Protein AF-R0KP42-F1 (afdb_monomer_lite)

Secondary structure (DSSP, 8-state):
--GGG--HHHHHHHHHHHBTTS-HHHHHHHHHHHH-TTSSS-EEHHHHHHHHHHTT-SS--HHHHHHHHHHH-TT--SEE-HHHHHHHHHH-HHHHHHH-B--TTTS-------HHHHH-GGGS----

Foldseek 3Di:
DPPVDDDPVNVVVVLQQQAPPHDPVSVLVVVQVVLPPVVPQWNALVSVQVVVVVLVPPRDDSVVSVVLCVVQVPVSPRTDGSNSSVVVCVVDVVNSVSRHDYCVVVDDPPPCCDPCCVVPVPPPPDDD

pLDDT: mean 79.37, std 14.09, range [41.44, 95.06]

Structure (mmCIF, N/CA/C/O backbone):
data_AF-R0KP42-F1
#
_entry.id   AF-R0KP42-F1
#
loop_
_atom_site.group_PDB
_atom_site.id
_atom_site.type_symbol
_atom_site.label_atom_id
_atom_site.label_alt_id
_atom_site.label_comp_id
_atom_site.label_asym_id
_atom_site.label_entity_id
_atom_site.label_seq_id
_atom_site.pdbx_PDB_ins_code
_atom_site.Cartn_x
_atom_site.Cartn_y
_atom_site.Cartn_z
_atom_site.occupancy
_atom_site.B_iso_or_equiv
_atom_site.auth_seq_id
_atom_site.auth_comp_id
_atom_site.auth_asym_id
_atom_site.auth_atom_id
_atom_site.pdbx_PDB_model_num
ATOM 1 N N . MET A 1 1 ? -13.845 3.748 -9.824 1.00 51.34 1 MET A N 1
ATOM 2 C CA . MET A 1 1 ? -14.703 4.202 -8.715 1.00 51.34 1 MET A CA 1
ATOM 3 C C . MET A 1 1 ? -14.892 5.683 -8.919 1.00 51.34 1 MET A C 1
ATOM 5 O O . MET A 1 1 ? -13.891 6.370 -9.064 1.00 51.34 1 MET A O 1
ATOM 9 N N . ASP A 1 2 ? -16.133 6.134 -9.041 1.00 58.19 2 ASP A N 1
ATOM 10 C CA . ASP A 1 2 ? -16.433 7.559 -9.119 1.00 58.19 2 ASP A CA 1
ATOM 11 C C . ASP A 1 2 ? -16.498 8.095 -7.683 1.00 58.19 2 ASP A C 1
ATOM 13 O O . ASP A 1 2 ? -17.376 7.707 -6.909 1.00 58.19 2 ASP A O 1
ATOM 17 N N . TYR A 1 3 ? -15.487 8.864 -7.278 1.00 65.12 3 TYR A N 1
ATOM 18 C CA . TYR A 1 3 ? -15.366 9.362 -5.904 1.00 65.12 3 TYR A CA 1
ATOM 19 C C . TYR A 1 3 ? -16.220 10.610 -5.657 1.00 65.12 3 TYR A C 1
ATOM 21 O O . TYR A 1 3 ? -16.345 11.041 -4.512 1.00 65.12 3 TYR A O 1
ATOM 29 N N . GLU A 1 4 ? -16.834 11.172 -6.701 1.00 73.38 4 GLU A N 1
ATOM 30 C CA . GLU A 1 4 ? -17.723 12.330 -6.581 1.00 73.38 4 GLU A CA 1
ATOM 31 C C . GLU A 1 4 ? -19.049 11.954 -5.901 1.00 73.38 4 GLU A C 1
ATOM 33 O O . GLU A 1 4 ? -19.668 12.776 -5.220 1.00 73.38 4 GLU A O 1
ATOM 38 N N . HIS A 1 5 ? -19.454 10.681 -6.002 1.00 78.50 5 HIS A N 1
ATOM 39 C CA . HIS A 1 5 ? -20.694 10.157 -5.432 1.00 78.50 5 HIS A CA 1
ATOM 40 C C . HIS A 1 5 ? -20.476 8.816 -4.723 1.00 78.50 5 HIS A C 1
ATOM 42 O O . HIS A 1 5 ? -20.882 7.754 -5.197 1.00 78.50 5 HIS A O 1
ATOM 48 N N . ILE A 1 6 ? -19.860 8.860 -3.539 1.00 85.12 6 ILE A N 1
ATOM 49 C CA . ILE A 1 6 ? -19.751 7.681 -2.673 1.00 85.12 6 ILE A CA 1
ATOM 50 C C . ILE A 1 6 ? -21.004 7.549 -1.800 1.00 85.12 6 ILE A C 1
ATOM 52 O O . ILE A 1 6 ? -21.437 8.501 -1.149 1.00 85.12 6 ILE A O 1
ATOM 56 N N . SER A 1 7 ? -21.601 6.356 -1.757 1.00 89.00 7 SER A N 1
ATOM 57 C CA . SER A 1 7 ? -22.660 6.077 -0.783 1.00 89.00 7 SER A CA 1
ATOM 58 C C . SER A 1 7 ? -22.078 6.048 0.630 1.00 89.00 7 SER A C 1
ATOM 60 O O . SER A 1 7 ? -20.900 5.742 0.822 1.00 89.00 7 SER A O 1
ATOM 62 N N . PHE A 1 8 ? -22.909 6.300 1.644 1.00 85.19 8 PHE A N 1
ATOM 63 C CA . PHE A 1 8 ? -22.453 6.212 3.034 1.00 85.19 8 PHE A CA 1
ATOM 64 C C . PHE A 1 8 ? -21.902 4.819 3.380 1.00 85.19 8 PHE A C 1
ATOM 66 O O . PHE A 1 8 ? -20.918 4.706 4.102 1.00 85.19 8 PHE A O 1
ATOM 73 N N . LEU A 1 9 ? -22.473 3.754 2.805 1.00 85.31 9 LEU A N 1
ATOM 74 C CA . LEU A 1 9 ? -21.938 2.399 2.963 1.00 85.31 9 LEU A CA 1
ATOM 75 C C . LEU A 1 9 ? -20.542 2.266 2.345 1.00 85.31 9 LEU A C 1
ATOM 77 O O . LEU A 1 9 ? -19.644 1.738 2.991 1.00 85.31 9 LEU A O 1
ATOM 81 N N . CYS A 1 10 ? -20.335 2.798 1.137 1.00 84.12 10 CYS A N 1
ATOM 82 C CA . CYS A 1 10 ? -19.023 2.798 0.491 1.00 84.12 10 CYS A CA 1
ATOM 83 C C . CYS A 1 10 ? -17.992 3.598 1.300 1.00 84.12 10 CYS A C 1
ATOM 85 O O . CYS A 1 10 ? -16.842 3.182 1.431 1.00 84.12 10 CYS A O 1
ATOM 87 N N . PHE A 1 11 ? -18.410 4.727 1.874 1.00 85.38 11 PHE A N 1
ATOM 88 C CA . PHE A 1 11 ? -17.586 5.521 2.777 1.00 85.38 11 PHE A CA 1
ATOM 89 C C . PHE A 1 11 ? -17.174 4.732 4.028 1.00 85.38 11 PHE A C 1
ATOM 91 O O . PHE A 1 11 ? -15.998 4.727 4.386 1.00 85.38 11 PHE A O 1
ATOM 98 N N . LEU A 1 12 ? -18.107 4.018 4.669 1.00 87.69 12 LEU A N 1
ATOM 99 C CA . LEU A 1 12 ? -17.798 3.187 5.836 1.00 87.69 12 LEU A CA 1
ATOM 100 C C . LEU A 1 12 ? -16.849 2.035 5.495 1.00 87.69 12 LEU A C 1
ATOM 102 O O . LEU A 1 12 ? -15.902 1.806 6.242 1.00 87.69 12 LEU A O 1
ATOM 106 N N . SER A 1 13 ? -17.048 1.362 4.359 1.00 86.19 13 SER A N 1
ATOM 107 C CA . SER A 1 13 ? -16.120 0.328 3.889 1.00 86.19 13 SER A CA 1
ATOM 108 C C . SER A 1 13 ? -14.713 0.885 3.654 1.00 86.19 13 SER A C 1
ATOM 110 O O . SER A 1 13 ? -13.731 0.220 3.966 1.00 86.19 13 SER A O 1
ATOM 112 N N . PHE A 1 14 ? -14.594 2.119 3.155 1.00 86.94 14 PHE A N 1
ATOM 113 C CA . PHE A 1 14 ? -13.295 2.778 3.017 1.00 86.94 14 PHE A CA 1
ATOM 114 C C . PHE A 1 14 ? -12.655 3.071 4.383 1.00 86.94 14 PHE A C 1
ATOM 116 O O . PHE A 1 14 ? -11.486 2.758 4.591 1.00 86.94 14 PHE A O 1
ATOM 123 N N . LEU A 1 15 ? -13.413 3.622 5.339 1.00 88.56 15 LEU A N 1
ATOM 124 C CA . LEU A 1 15 ? -12.910 3.872 6.696 1.00 88.56 15 LEU A CA 1
ATOM 125 C C . LEU A 1 15 ? -12.478 2.588 7.413 1.00 88.56 15 LEU A C 1
ATOM 127 O O . LEU A 1 15 ? -11.505 2.606 8.167 1.00 88.56 15 LEU A O 1
ATOM 131 N N . GLU A 1 16 ? -13.183 1.481 7.183 1.00 89.75 16 GLU A N 1
ATOM 132 C CA . GLU A 1 16 ? -12.864 0.182 7.773 1.00 89.75 16 GLU A CA 1
ATOM 133 C C . GLU A 1 16 ? -11.457 -0.283 7.389 1.00 89.75 16 GLU A C 1
ATOM 135 O O . GLU A 1 16 ? -10.721 -0.751 8.254 1.00 89.75 16 GLU A O 1
ATOM 140 N N . ILE A 1 17 ? -11.024 -0.076 6.143 1.00 91.81 17 ILE A N 1
ATOM 141 C CA . ILE A 1 17 ? -9.678 -0.456 5.676 1.00 91.81 17 ILE A CA 1
ATOM 142 C C . ILE A 1 17 ? -8.589 0.196 6.541 1.00 91.81 17 ILE A C 1
ATOM 144 O O . ILE A 1 17 ? -7.634 -0.457 6.973 1.00 91.81 17 ILE A O 1
ATOM 148 N N . PHE A 1 18 ? -8.759 1.480 6.848 1.00 91.00 18 PHE A N 1
ATOM 149 C CA . PHE A 1 18 ? -7.778 2.279 7.582 1.00 91.00 18 PHE A CA 1
ATOM 150 C C . PHE A 1 18 ? -7.949 2.228 9.101 1.00 91.00 18 PHE A C 1
ATOM 152 O O . PHE A 1 18 ? -7.159 2.819 9.833 1.00 91.00 18 PHE A O 1
ATOM 159 N N . HIS A 1 19 ? -8.942 1.503 9.610 1.00 90.12 19 HIS A N 1
ATOM 160 C CA . HIS A 1 19 ? -9.165 1.398 11.042 1.00 90.12 19 HIS A CA 1
ATOM 161 C C . HIS A 1 19 ? -8.036 0.623 11.749 1.00 90.12 19 HIS A C 1
ATOM 163 O O . HIS A 1 19 ? -7.560 -0.402 11.261 1.00 90.12 19 HIS A O 1
ATOM 169 N N . VAL A 1 20 ? -7.666 1.053 12.962 1.00 88.25 20 VAL A N 1
ATOM 170 C CA . VAL A 1 20 ? -6.579 0.455 13.772 1.00 88.25 20 VAL A CA 1
ATOM 171 C C . VAL A 1 20 ? -6.712 -1.058 14.014 1.00 88.25 20 VAL A C 1
ATOM 173 O O . VAL A 1 20 ? -5.714 -1.747 14.200 1.00 88.25 20 VAL A O 1
ATOM 176 N N . LYS A 1 21 ? -7.939 -1.597 14.012 1.00 88.62 21 LYS A N 1
ATOM 177 C CA . LYS A 1 21 ? -8.194 -3.043 14.190 1.00 88.62 21 LYS A CA 1
ATOM 178 C C . LYS A 1 21 ? -8.078 -3.861 12.906 1.00 88.62 21 LYS A C 1
ATOM 180 O O . LYS A 1 21 ? -8.043 -5.084 12.984 1.00 88.62 21 LYS A O 1
ATOM 185 N N . THR A 1 22 ? -8.085 -3.212 11.750 1.00 91.06 22 THR A N 1
ATOM 186 C CA . THR A 1 22 ? -8.001 -3.904 10.466 1.00 91.06 22 THR A CA 1
ATOM 187 C C . THR A 1 22 ? -6.580 -4.400 10.260 1.00 91.06 22 THR A C 1
ATOM 189 O O . THR A 1 22 ? -5.623 -3.724 10.649 1.00 91.06 22 THR A O 1
ATOM 192 N N . ASP A 1 23 ? -6.439 -5.593 9.684 1.00 93.25 23 ASP A N 1
ATOM 193 C CA . ASP A 1 23 ? -5.126 -6.181 9.454 1.00 93.25 23 ASP A CA 1
ATOM 194 C C . ASP A 1 23 ? -4.305 -5.331 8.476 1.00 93.25 23 ASP A C 1
ATOM 196 O O . ASP A 1 23 ? -4.812 -4.816 7.476 1.00 93.25 23 ASP A O 1
ATOM 200 N N . LYS A 1 24 ? -3.008 -5.211 8.758 1.00 92.38 24 LYS A N 1
ATOM 201 C CA . LYS A 1 24 ? -2.078 -4.421 7.949 1.00 92.38 24 LYS A CA 1
ATOM 202 C C . LYS A 1 24 ? -2.050 -4.874 6.485 1.00 92.38 24 LYS A C 1
ATOM 204 O O . LYS A 1 24 ? -1.953 -4.038 5.592 1.00 92.38 24 LYS A O 1
ATOM 209 N N . SER A 1 25 ? -2.169 -6.176 6.211 1.00 93.94 25 SER A N 1
ATOM 210 C CA . SER A 1 25 ? -2.162 -6.697 4.838 1.00 93.94 25 SER A CA 1
ATOM 211 C C . SER A 1 25 ? -3.325 -6.164 4.000 1.00 93.94 25 SER A C 1
ATOM 213 O O . SER A 1 25 ? -3.150 -5.936 2.805 1.00 93.94 25 SER A O 1
ATOM 215 N N . VAL A 1 26 ? -4.482 -5.893 4.614 1.00 93.75 26 VAL A N 1
ATOM 216 C CA . VAL A 1 26 ? -5.646 -5.313 3.928 1.00 93.75 26 VAL A CA 1
ATOM 217 C C . VAL A 1 26 ? -5.317 -3.908 3.425 1.00 93.75 26 VAL A C 1
ATOM 219 O O . VAL A 1 26 ? -5.585 -3.605 2.265 1.00 93.75 26 VAL A O 1
ATOM 222 N N . ARG A 1 27 ? -4.662 -3.079 4.251 1.00 91.19 27 ARG A N 1
ATOM 223 C CA . ARG A 1 27 ? -4.200 -1.737 3.855 1.00 91.19 27 ARG A CA 1
ATOM 224 C C . ARG A 1 27 ? -3.152 -1.793 2.753 1.00 91.19 27 ARG A C 1
ATOM 226 O O . ARG A 1 27 ? -3.274 -1.072 1.768 1.00 91.19 27 ARG A O 1
ATOM 233 N N . ILE A 1 28 ? -2.157 -2.671 2.892 1.00 92.50 28 ILE A N 1
ATOM 234 C CA . ILE A 1 28 ? -1.099 -2.823 1.884 1.00 92.50 28 ILE A CA 1
ATOM 235 C C . ILE A 1 28 ? -1.699 -3.221 0.532 1.00 92.50 28 ILE A C 1
ATOM 237 O O . ILE A 1 28 ? -1.374 -2.612 -0.485 1.00 92.50 28 ILE A O 1
ATOM 241 N N . ASN A 1 29 ? -2.600 -4.208 0.527 1.00 93.69 29 ASN A N 1
ATOM 242 C CA . ASN A 1 29 ? -3.289 -4.649 -0.683 1.00 93.69 29 ASN A CA 1
ATOM 243 C C . ASN A 1 29 ? -4.096 -3.510 -1.307 1.00 93.69 29 ASN A C 1
ATOM 245 O O . ASN A 1 29 ? -3.954 -3.247 -2.493 1.00 93.69 29 ASN A O 1
ATOM 249 N N . PHE A 1 30 ? -4.886 -2.804 -0.498 1.00 91.50 30 PHE A N 1
ATOM 250 C CA . PHE A 1 30 ? -5.706 -1.699 -0.975 1.00 91.50 30 PHE A CA 1
ATOM 251 C C . PHE A 1 30 ? -4.881 -0.582 -1.625 1.00 91.50 30 PHE A C 1
ATOM 253 O O . PHE A 1 30 ? -5.237 -0.098 -2.696 1.00 91.50 30 PHE A O 1
ATOM 260 N N . LEU A 1 31 ? -3.766 -0.184 -1.005 1.00 89.25 31 LEU A N 1
ATOM 261 C CA . LEU A 1 31 ? -2.882 0.838 -1.568 1.00 89.25 31 LEU A CA 1
ATOM 262 C C . LEU A 1 31 ? -2.235 0.375 -2.865 1.00 89.25 31 LEU A C 1
ATOM 264 O O . LEU A 1 31 ? -2.210 1.135 -3.829 1.00 89.25 31 LEU A O 1
ATOM 268 N N . PHE A 1 32 ? -1.735 -0.862 -2.897 1.00 91.88 32 PHE A N 1
ATOM 269 C CA . 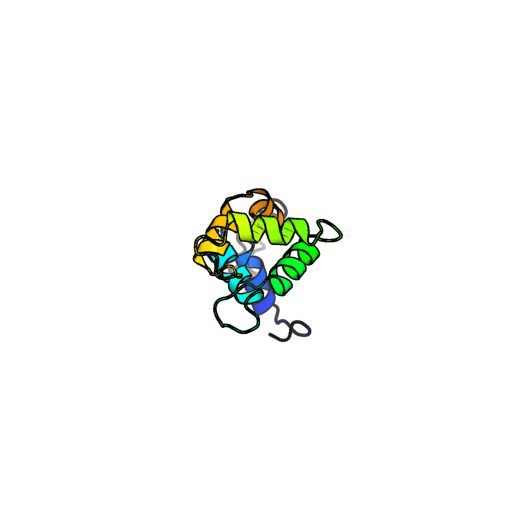PHE A 1 32 ? -1.148 -1.418 -4.109 1.00 91.88 32 PHE A CA 1
ATOM 270 C C . PHE A 1 32 ? -2.159 -1.392 -5.259 1.00 91.88 32 PHE A C 1
ATOM 272 O O . PHE A 1 32 ? -1.851 -0.874 -6.327 1.00 91.88 32 PHE A O 1
ATOM 279 N N . ASP A 1 33 ? -3.388 -1.846 -5.007 1.00 91.12 33 ASP A N 1
ATOM 280 C CA . ASP A 1 33 ? -4.458 -1.888 -6.007 1.00 91.12 33 ASP A CA 1
ATOM 281 C C . ASP A 1 33 ? -4.899 -0.483 -6.465 1.00 91.12 33 ASP A C 1
ATOM 283 O O . ASP A 1 33 ? -5.301 -0.307 -7.614 1.00 91.12 33 ASP A O 1
ATOM 287 N N . ILE A 1 34 ? -4.827 0.531 -5.591 1.00 87.62 34 ILE A N 1
ATOM 288 C CA . ILE A 1 34 ? -5.086 1.932 -5.965 1.00 87.62 34 ILE A CA 1
ATOM 289 C C . ILE A 1 34 ? -3.988 2.481 -6.874 1.00 87.62 34 ILE A C 1
ATOM 291 O O . ILE A 1 34 ? -4.280 3.232 -7.808 1.00 87.62 34 ILE A O 1
ATOM 295 N N . PHE A 1 35 ? -2.729 2.157 -6.588 1.00 86.44 35 PHE A N 1
ATOM 296 C CA . PHE A 1 35 ? -1.596 2.697 -7.329 1.00 86.44 35 PHE A CA 1
ATOM 297 C C . PHE A 1 35 ? -1.316 1.939 -8.630 1.00 86.44 35 PHE A C 1
ATOM 299 O O . PHE A 1 35 ? -0.814 2.540 -9.581 1.00 86.44 35 PHE A O 1
ATOM 306 N N . ASP A 1 36 ? -1.705 0.669 -8.714 1.00 90.06 36 ASP A N 1
ATOM 307 C CA . ASP A 1 36 ? -1.677 -0.143 -9.930 1.00 90.06 36 ASP A CA 1
ATOM 308 C C . ASP A 1 36 ? -2.824 0.243 -10.888 1.00 90.06 36 ASP A C 1
ATOM 310 O O . ASP A 1 36 ? -3.768 -0.507 -11.149 1.00 90.06 36 ASP A O 1
ATOM 314 N N . LEU A 1 37 ? -2.747 1.467 -11.419 1.00 82.94 37 LEU A N 1
ATOM 315 C CA . LEU A 1 37 ? -3.774 2.068 -12.279 1.00 82.94 37 LEU A CA 1
ATOM 316 C C . LEU A 1 37 ? -4.067 1.235 -13.535 1.00 82.94 37 LEU A C 1
ATOM 318 O O . LEU A 1 37 ? -5.183 1.275 -14.057 1.00 82.94 37 LEU A O 1
ATOM 322 N N . HIS A 1 38 ? -3.066 0.502 -14.027 1.00 86.12 38 HIS A N 1
ATOM 323 C CA . HIS A 1 38 ? -3.175 -0.339 -15.217 1.00 86.12 38 HIS A CA 1
ATOM 324 C C . HIS A 1 38 ? -3.516 -1.798 -14.899 1.00 86.12 38 HIS A C 1
ATOM 326 O O . HIS A 1 38 ? -3.815 -2.550 -15.828 1.00 86.12 38 HIS A O 1
ATOM 332 N N . ARG A 1 39 ? -3.547 -2.181 -13.614 1.00 88.94 39 ARG A N 1
ATOM 333 C CA . ARG A 1 39 ? -3.779 -3.554 -13.144 1.00 88.94 39 ARG A CA 1
ATOM 334 C C . ARG A 1 39 ? -2.811 -4.560 -13.761 1.00 88.94 39 ARG A C 1
ATOM 336 O O . ARG A 1 39 ? -3.193 -5.694 -14.053 1.00 88.94 39 ARG A O 1
ATOM 343 N N . ASP A 1 40 ? -1.581 -4.128 -14.012 1.00 92.12 40 ASP A N 1
ATOM 344 C CA . ASP A 1 40 ? -0.526 -4.963 -14.584 1.00 92.12 40 ASP A CA 1
ATOM 345 C C . ASP A 1 40 ? 0.413 -5.529 -13.508 1.00 92.12 40 ASP A C 1
ATOM 347 O O . ASP A 1 40 ? 1.340 -6.283 -13.822 1.00 92.12 40 ASP A O 1
ATOM 351 N N . GLY A 1 41 ? 0.139 -5.217 -12.237 1.00 92.62 41 GLY A N 1
ATOM 352 C CA . GLY A 1 41 ? 0.908 -5.645 -11.080 1.00 92.62 41 GLY A CA 1
ATOM 353 C C . GLY A 1 41 ? 2.195 -4.851 -10.890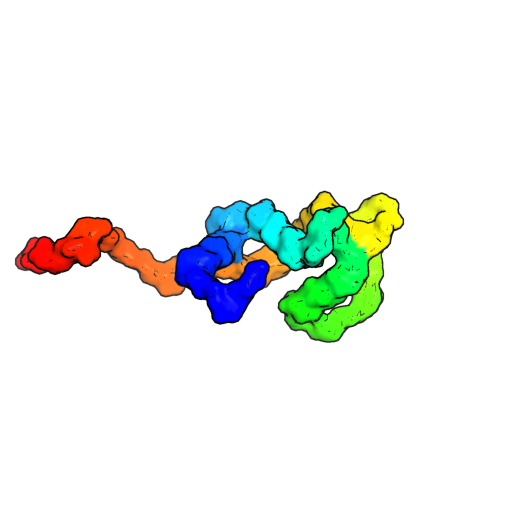 1.00 92.62 41 GLY A C 1
ATOM 354 O O . GLY A 1 41 ? 3.115 -5.374 -10.255 1.00 92.62 41 GLY A O 1
ATOM 355 N N . ARG A 1 42 ? 2.305 -3.640 -11.460 1.00 93.38 42 ARG A N 1
ATOM 356 C CA . ARG A 1 42 ? 3.564 -2.884 -11.504 1.00 93.38 42 ARG A CA 1
ATOM 357 C C . ARG A 1 42 ? 3.401 -1.449 -11.032 1.00 93.38 42 ARG A C 1
ATOM 359 O O . ARG A 1 42 ? 2.605 -0.671 -11.551 1.00 93.38 42 ARG A O 1
ATOM 366 N N . LEU A 1 43 ? 4.270 -1.047 -10.111 1.00 91.94 43 LEU A N 1
ATOM 367 C CA . LEU A 1 43 ? 4.415 0.342 -9.691 1.00 91.94 43 LEU A CA 1
ATOM 368 C C . LEU A 1 43 ? 5.696 0.922 -10.294 1.00 91.94 43 LEU A C 1
ATOM 370 O O . LEU A 1 43 ? 6.795 0.783 -9.755 1.00 91.94 43 LEU A O 1
ATOM 374 N N . CYS A 1 44 ? 5.548 1.556 -11.455 1.00 89.69 44 CYS A N 1
ATOM 375 C CA . CYS A 1 44 ? 6.640 2.217 -12.167 1.00 89.69 44 CYS A CA 1
ATOM 376 C C . CYS A 1 44 ? 7.056 3.531 -11.486 1.00 89.69 44 CYS A C 1
ATOM 378 O O . CYS A 1 44 ? 6.290 4.125 -10.726 1.00 89.69 44 CYS A O 1
ATOM 380 N N . LYS A 1 45 ? 8.229 4.062 -11.857 1.00 86.88 45 LYS A N 1
ATOM 381 C CA . LYS A 1 45 ? 8.784 5.333 -11.347 1.00 86.88 45 LYS A CA 1
ATOM 382 C C . LYS A 1 45 ? 7.762 6.477 -11.264 1.00 86.88 45 LYS A C 1
ATOM 384 O O . LYS A 1 45 ? 7.648 7.121 -10.230 1.00 86.88 45 LYS A O 1
ATOM 389 N N . VAL A 1 46 ? 6.966 6.681 -12.318 1.00 85.00 46 VAL A N 1
ATOM 390 C CA . VAL A 1 46 ? 5.928 7.733 -12.374 1.00 85.00 46 VAL A CA 1
ATOM 391 C C . VAL A 1 46 ? 4.862 7.556 -11.288 1.00 85.00 46 VAL A C 1
ATOM 393 O O . VAL A 1 46 ? 4.403 8.536 -10.703 1.00 85.00 46 VAL A O 1
ATOM 396 N N . VAL A 1 47 ? 4.465 6.313 -11.014 1.00 85.50 47 VAL A N 1
ATOM 397 C CA . VAL A 1 47 ? 3.489 5.994 -9.968 1.00 85.50 47 VAL A CA 1
ATOM 398 C C . VAL A 1 47 ? 4.108 6.243 -8.597 1.00 85.50 47 VAL A C 1
ATOM 400 O O . VAL A 1 47 ? 3.500 6.928 -7.784 1.00 85.50 47 VAL A O 1
ATOM 403 N N . LEU A 1 48 ? 5.343 5.792 -8.368 1.00 83.06 48 LEU A N 1
ATOM 404 C CA . LEU A 1 48 ? 6.057 6.009 -7.106 1.00 83.06 48 LEU A CA 1
ATOM 405 C C . LEU A 1 48 ? 6.231 7.503 -6.782 1.00 83.06 48 LEU A C 1
ATOM 407 O O . LEU A 1 48 ? 5.998 7.911 -5.646 1.00 83.06 48 LEU A O 1
ATOM 411 N N . THR A 1 49 ? 6.537 8.343 -7.777 1.00 82.12 49 THR A N 1
ATOM 412 C CA . THR A 1 49 ? 6.577 9.806 -7.602 1.00 82.12 49 THR A CA 1
ATOM 413 C C . THR A 1 49 ? 5.227 10.364 -7.152 1.00 82.12 49 THR A C 1
ATOM 415 O O . THR A 1 49 ? 5.174 11.201 -6.252 1.00 82.12 49 THR A O 1
ATOM 418 N N . ARG A 1 50 ? 4.119 9.891 -7.743 1.00 77.94 50 ARG A N 1
ATOM 419 C CA . ARG A 1 50 ? 2.770 10.307 -7.328 1.00 77.94 50 ARG A CA 1
ATOM 420 C C . ARG A 1 50 ? 2.469 9.876 -5.896 1.00 77.94 50 ARG A C 1
ATOM 422 O O . ARG A 1 50 ? 1.937 10.681 -5.143 1.00 77.94 50 ARG A O 1
ATOM 429 N N . ILE A 1 51 ? 2.835 8.650 -5.511 1.00 76.19 51 ILE A N 1
ATOM 430 C CA . ILE A 1 51 ? 2.674 8.151 -4.135 1.00 76.19 51 ILE A CA 1
ATOM 431 C C . ILE A 1 51 ? 3.371 9.093 -3.148 1.00 76.19 51 ILE A C 1
ATOM 433 O O . ILE A 1 51 ? 2.735 9.566 -2.212 1.00 76.19 51 ILE A O 1
ATOM 437 N N . TYR A 1 52 ? 4.638 9.436 -3.395 1.00 74.38 52 TYR A N 1
ATOM 438 C CA . TYR A 1 52 ? 5.395 10.357 -2.540 1.00 74.38 52 TYR A CA 1
ATOM 439 C C . TYR A 1 52 ? 4.741 11.739 -2.422 1.00 74.38 52 TYR A C 1
ATOM 441 O O . TYR A 1 52 ? 4.617 12.279 -1.325 1.00 74.38 52 TYR A O 1
ATOM 449 N N . GLN A 1 53 ? 4.257 12.295 -3.536 1.00 71.94 53 GLN A N 1
ATOM 450 C CA . GLN A 1 53 ? 3.527 13.567 -3.526 1.00 71.94 53 GLN A CA 1
ATOM 451 C C . GLN A 1 53 ? 2.239 13.487 -2.693 1.00 71.94 53 GLN A C 1
ATOM 453 O O . GLN A 1 53 ? 1.941 14.408 -1.934 1.00 71.94 53 GLN A O 1
ATOM 458 N N . PHE A 1 54 ? 1.496 12.379 -2.789 1.00 67.31 54 PHE A N 1
ATOM 459 C CA . PHE A 1 54 ? 0.294 12.148 -1.983 1.00 67.31 54 PHE A CA 1
ATOM 460 C C . PHE A 1 54 ? 0.591 12.011 -0.489 1.00 67.31 54 PHE A C 1
ATOM 462 O O . PHE A 1 54 ? -0.222 12.427 0.332 1.00 67.31 54 PHE A O 1
ATOM 469 N N . MET A 1 55 ? 1.751 11.463 -0.126 1.00 66.31 55 MET A N 1
ATOM 470 C CA . MET A 1 55 ? 2.159 11.285 1.271 1.00 66.31 55 MET A CA 1
ATOM 471 C C . MET A 1 55 ? 2.607 12.591 1.946 1.00 66.31 55 MET A C 1
ATOM 473 O O . MET A 1 55 ? 2.940 12.585 3.130 1.00 66.31 55 MET A O 1
ATOM 477 N N . GLY A 1 56 ? 2.567 13.723 1.231 1.00 58.44 56 GLY A N 1
ATOM 478 C CA . GLY A 1 56 ? 2.726 15.055 1.813 1.00 58.44 56 GLY A CA 1
ATOM 479 C C . GLY A 1 56 ? 4.160 15.413 2.205 1.00 58.44 56 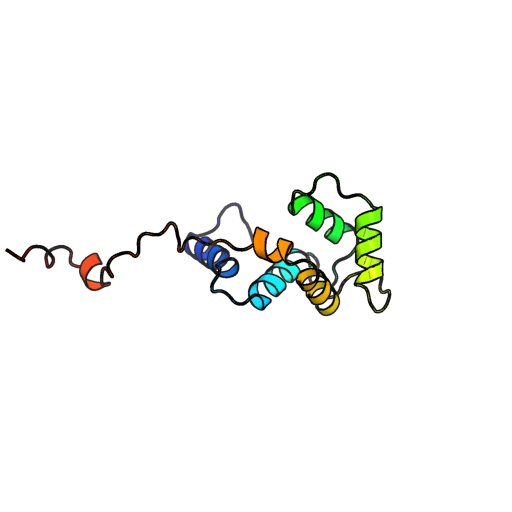GLY A C 1
ATOM 480 O O . GLY A 1 56 ? 4.361 16.392 2.919 1.00 58.44 56 GLY A O 1
ATOM 481 N N . THR A 1 57 ? 5.165 14.667 1.734 1.00 57.41 57 THR A N 1
ATOM 482 C CA . THR A 1 57 ? 6.582 14.903 2.068 1.00 57.41 57 THR A CA 1
ATOM 483 C C . THR A 1 57 ? 7.237 16.029 1.255 1.00 57.41 57 THR A C 1
ATOM 485 O O . THR A 1 57 ? 8.434 16.260 1.381 1.00 57.41 57 THR A O 1
ATOM 488 N N . GLY A 1 58 ? 6.469 16.785 0.463 1.00 60.28 58 GLY A N 1
ATOM 489 C CA . GLY A 1 58 ? 6.968 17.890 -0.362 1.00 60.28 58 GLY A CA 1
ATOM 490 C C . GLY A 1 58 ? 7.265 17.479 -1.807 1.00 60.28 58 GLY A C 1
ATOM 491 O O . GLY A 1 58 ? 6.688 16.523 -2.327 1.00 60.28 58 GLY A O 1
ATOM 492 N N . LEU A 1 59 ? 8.123 18.244 -2.492 1.00 57.09 59 LEU A N 1
ATOM 493 C CA . LEU A 1 59 ? 8.575 17.906 -3.844 1.00 57.09 59 LEU A CA 1
ATOM 494 C C . LEU A 1 59 ? 9.442 16.649 -3.769 1.00 57.09 59 LEU A C 1
ATOM 496 O O . LEU A 1 59 ? 10.557 16.699 -3.265 1.00 57.09 59 LEU A O 1
ATOM 500 N N . CYS A 1 60 ? 8.912 15.540 -4.275 1.00 64.88 60 CYS A N 1
ATOM 501 C CA . CYS A 1 60 ? 9.656 14.300 -4.427 1.00 64.88 60 CYS A CA 1
ATOM 502 C C . CYS A 1 60 ? 10.873 14.530 -5.336 1.00 64.88 60 CYS A C 1
ATOM 504 O O . CYS A 1 60 ? 10.709 14.921 -6.498 1.00 64.88 60 CYS A O 1
ATOM 506 N N . ASP A 1 61 ? 12.079 14.301 -4.814 1.00 71.88 61 ASP A N 1
ATOM 507 C CA . ASP A 1 61 ? 13.292 14.328 -5.627 1.00 71.88 61 ASP A CA 1
ATOM 508 C C . ASP A 1 61 ? 13.359 13.037 -6.458 1.00 71.88 61 ASP A C 1
ATOM 510 O O . ASP A 1 61 ? 13.129 11.930 -5.966 1.00 71.88 61 ASP A O 1
ATOM 514 N N . ASN A 1 62 ? 13.711 13.157 -7.738 1.00 75.56 62 ASN A N 1
ATOM 515 C CA . ASN A 1 62 ? 13.937 12.007 -8.612 1.00 75.56 62 ASN A CA 1
ATOM 516 C C . ASN A 1 62 ? 14.974 11.032 -8.035 1.00 75.56 62 ASN A C 1
ATOM 518 O O . ASN A 1 62 ? 14.906 9.837 -8.336 1.00 75.56 62 ASN A O 1
ATOM 522 N N . ASN A 1 63 ? 15.903 11.528 -7.212 1.00 81.38 63 ASN A N 1
ATOM 523 C CA . ASN A 1 63 ? 16.890 10.707 -6.516 1.00 81.38 63 ASN A CA 1
ATOM 524 C C . ASN A 1 63 ? 16.265 9.811 -5.435 1.00 81.38 63 ASN A C 1
ATOM 526 O O . ASN A 1 63 ? 16.732 8.692 -5.243 1.00 81.38 63 ASN A O 1
ATOM 530 N N . GLU A 1 64 ? 15.196 10.248 -4.763 1.00 79.81 64 GLU A N 1
ATOM 531 C CA . GLU A 1 64 ? 14.514 9.448 -3.734 1.00 79.81 64 GLU A CA 1
ATOM 532 C C . GLU A 1 64 ? 13.794 8.252 -4.355 1.00 79.81 64 GLU A C 1
ATOM 534 O O . GLU A 1 64 ? 13.889 7.136 -3.851 1.00 79.81 64 GLU A O 1
ATOM 539 N N . ILE A 1 65 ? 13.128 8.451 -5.495 1.00 83.62 65 ILE A N 1
ATOM 540 C CA . ILE A 1 65 ? 12.466 7.346 -6.200 1.00 83.62 65 ILE A CA 1
ATOM 541 C C . ILE A 1 65 ? 13.484 6.359 -6.762 1.00 83.62 65 ILE A C 1
ATOM 543 O O . ILE A 1 65 ? 13.261 5.150 -6.721 1.00 83.62 65 ILE A O 1
ATOM 547 N N . GLU A 1 66 ? 14.608 6.861 -7.273 1.00 86.06 66 GLU A N 1
ATOM 548 C CA . GLU A 1 66 ? 15.698 6.000 -7.725 1.00 86.06 66 GLU A CA 1
ATOM 549 C C . GLU A 1 66 ? 16.265 5.177 -6.563 1.00 86.06 66 GLU A C 1
ATOM 551 O O . GLU A 1 66 ? 16.489 3.980 -6.710 1.00 86.06 66 GLU A O 1
ATOM 556 N N . TYR A 1 67 ? 16.417 5.790 -5.388 1.00 86.00 67 TYR A N 1
ATOM 557 C CA . TYR A 1 67 ? 16.851 5.106 -4.175 1.00 86.00 67 TYR A CA 1
ATOM 558 C C . TYR A 1 67 ? 15.858 4.022 -3.730 1.00 86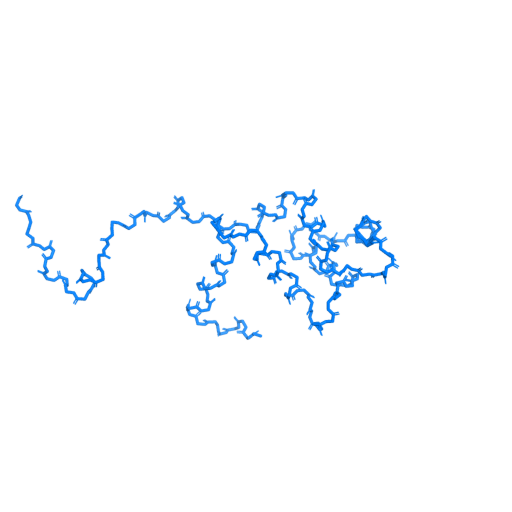.00 67 TYR A C 1
ATOM 560 O O . TYR A 1 67 ? 16.264 2.910 -3.397 1.00 86.00 67 TYR A O 1
ATOM 568 N N . VAL A 1 68 ? 14.551 4.298 -3.791 1.00 85.69 68 VAL A N 1
ATOM 569 C CA . VAL A 1 68 ? 13.505 3.303 -3.507 1.00 85.69 68 VAL A CA 1
ATOM 570 C C . VAL A 1 68 ? 13.598 2.118 -4.467 1.00 85.69 68 VAL A C 1
ATOM 572 O O . VAL A 1 68 ? 13.598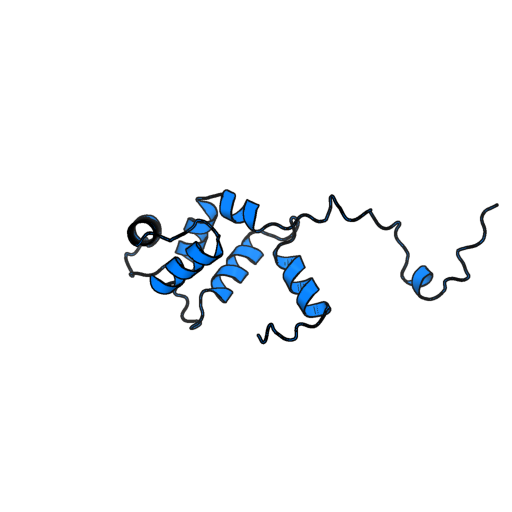 0.973 -4.018 1.00 85.69 68 VAL A O 1
ATOM 575 N N . LEU A 1 69 ? 13.722 2.366 -5.772 1.00 89.19 69 LEU A N 1
ATOM 576 C CA . LEU A 1 69 ? 13.888 1.287 -6.748 1.00 89.19 69 LEU A CA 1
ATOM 577 C C . LEU A 1 69 ? 15.168 0.491 -6.469 1.00 89.19 69 LEU A C 1
ATOM 579 O O . LEU A 1 69 ? 15.113 -0.728 -6.387 1.00 89.19 69 LEU A O 1
ATOM 583 N N . GLN A 1 70 ? 16.297 1.154 -6.219 1.00 89.38 70 GLN A N 1
ATOM 584 C CA . GLN A 1 70 ? 17.559 0.475 -5.906 1.00 89.38 70 GLN A CA 1
ATOM 585 C C . GLN A 1 70 ? 17.481 -0.435 -4.675 1.00 89.38 70 GLN A C 1
ATOM 587 O O . GLN A 1 70 ? 18.137 -1.476 -4.649 1.00 89.38 70 GLN A O 1
ATOM 592 N N . LEU A 1 71 ? 16.710 -0.052 -3.656 1.00 88.75 71 LEU A N 1
ATOM 593 C CA . LEU A 1 71 ? 16.586 -0.829 -2.425 1.00 88.75 71 LEU A CA 1
ATOM 594 C C . LEU A 1 71 ? 15.581 -1.979 -2.522 1.00 88.75 71 LEU A C 1
ATOM 596 O O . LEU A 1 71 ? 15.812 -3.036 -1.932 1.00 88.75 71 LEU A O 1
ATOM 600 N N . TYR A 1 72 ? 14.455 -1.763 -3.204 1.00 90.88 72 TYR A N 1
ATOM 601 C CA . TYR A 1 72 ? 13.303 -2.663 -3.110 1.00 90.88 72 TYR A CA 1
ATOM 602 C C . TYR A 1 72 ? 13.019 -3.454 -4.385 1.00 90.88 72 TYR A C 1
ATOM 604 O O . TYR A 1 72 ? 12.429 -4.524 -4.275 1.00 90.88 72 TYR A O 1
ATOM 612 N N . ASP A 1 73 ? 13.472 -3.006 -5.558 1.00 91.88 73 ASP A N 1
ATOM 613 C CA . ASP A 1 73 ? 13.369 -3.766 -6.809 1.00 91.88 73 ASP A CA 1
ATOM 614 C C . ASP A 1 73 ? 14.453 -4.856 -6.860 1.00 91.88 73 ASP A C 1
ATOM 616 O O . ASP A 1 73 ? 15.516 -4.701 -7.473 1.00 91.88 73 ASP A O 1
ATOM 620 N N . LYS A 1 74 ? 14.196 -5.974 -6.169 1.00 86.56 74 LYS A N 1
ATOM 621 C CA . LYS A 1 74 ? 15.182 -7.050 -5.962 1.0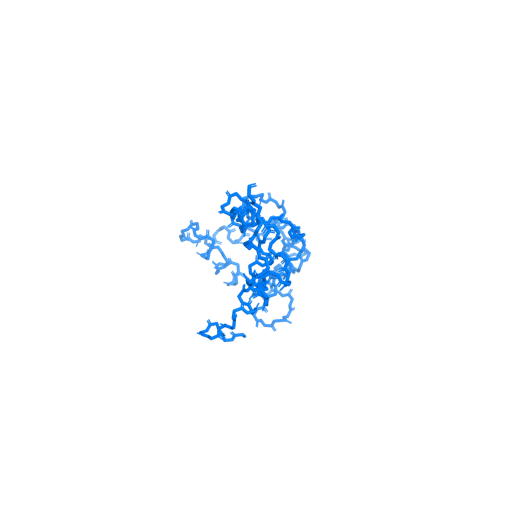0 86.56 74 LYS A CA 1
ATOM 622 C C . LYS A 1 74 ? 15.722 -7.641 -7.263 1.00 86.56 74 LYS A C 1
ATOM 624 O O . LYS A 1 74 ? 16.901 -7.995 -7.316 1.00 86.56 74 LYS A O 1
ATOM 629 N N . ASP A 1 75 ? 14.892 -7.709 -8.303 1.00 89.62 75 ASP A N 1
ATOM 630 C CA . ASP A 1 75 ? 15.284 -8.290 -9.593 1.00 89.62 75 ASP A CA 1
ATOM 631 C C . ASP A 1 75 ? 15.652 -7.231 -10.645 1.00 89.62 75 ASP A C 1
ATOM 633 O O . ASP A 1 75 ? 15.927 -7.585 -11.792 1.00 89.62 75 ASP A O 1
ATOM 637 N N . ARG A 1 76 ? 15.712 -5.943 -10.266 1.00 89.31 76 ARG A N 1
ATOM 638 C CA . ARG A 1 76 ? 16.065 -4.815 -11.149 1.00 89.31 76 ARG A CA 1
ATOM 639 C C . ARG A 1 76 ? 15.193 -4.752 -12.407 1.00 89.31 76 ARG A C 1
ATOM 641 O O . ARG A 1 76 ? 15.684 -4.590 -13.525 1.00 89.31 76 ARG A O 1
ATOM 648 N N . LYS A 1 77 ? 13.885 -4.894 -12.214 1.00 92.25 77 LYS A N 1
ATOM 649 C CA . LYS A 1 77 ? 12.844 -4.873 -13.250 1.00 92.25 77 LYS A CA 1
ATOM 650 C C . LYS A 1 77 ? 12.565 -3.453 -13.766 1.00 92.25 77 LYS A C 1
ATOM 652 O O . LYS A 1 77 ? 12.012 -3.294 -14.853 1.00 92.25 77 LYS A O 1
ATOM 657 N N . GLY A 1 78 ? 12.916 -2.431 -12.984 1.00 90.44 78 GLY A N 1
ATOM 658 C CA . GLY A 1 78 ? 12.576 -1.021 -13.191 1.00 90.44 78 GLY A CA 1
ATOM 659 C C . GLY A 1 78 ? 11.219 -0.610 -12.601 1.00 90.44 78 GLY A C 1
ATOM 660 O O . GLY A 1 78 ? 10.736 0.490 -12.877 1.00 90.44 78 GLY A O 1
ATOM 661 N N . TYR A 1 79 ? 10.584 -1.486 -11.822 1.00 92.12 79 TYR A N 1
ATOM 662 C CA . TYR A 1 79 ? 9.292 -1.269 -11.168 1.00 92.12 79 TYR A CA 1
ATOM 663 C C . TYR A 1 79 ? 9.198 -2.117 -9.898 1.00 92.12 79 TYR A C 1
ATOM 665 O O . TYR A 1 79 ? 9.881 -3.130 -9.784 1.00 92.12 79 TYR A O 1
ATOM 673 N N . LEU A 1 80 ? 8.317 -1.735 -8.971 1.00 93.94 80 LEU A N 1
ATOM 674 C CA . LEU A 1 80 ? 8.000 -2.574 -7.813 1.00 93.94 80 LEU A CA 1
ATOM 675 C C . LEU A 1 80 ? 6.794 -3.453 -8.128 1.00 93.94 80 LEU A C 1
ATOM 677 O O . LEU A 1 80 ? 5.748 -2.944 -8.542 1.00 93.94 80 LEU A O 1
ATOM 681 N N . ASP A 1 81 ? 6.926 -4.759 -7.916 1.00 95.06 81 ASP A N 1
ATOM 682 C CA . ASP A 1 81 ? 5.766 -5.641 -7.835 1.00 95.06 81 ASP A CA 1
ATOM 683 C C . ASP A 1 81 ? 5.170 -5.648 -6.418 1.00 95.06 81 ASP A C 1
ATOM 685 O O . ASP A 1 81 ? 5.603 -4.924 -5.515 1.00 95.06 81 ASP A O 1
ATOM 689 N N . LYS A 1 82 ? 4.145 -6.473 -6.205 1.00 94.75 82 LYS A N 1
ATOM 690 C CA . LYS A 1 82 ? 3.465 -6.568 -4.912 1.00 94.75 82 LYS A CA 1
ATOM 691 C C . LYS A 1 82 ? 4.388 -7.013 -3.775 1.00 94.75 82 LYS A C 1
ATOM 693 O O . LYS A 1 82 ? 4.263 -6.509 -2.660 1.00 94.75 82 LYS A O 1
ATOM 698 N N . GLY A 1 83 ? 5.297 -7.951 -4.032 1.00 94.75 83 GLY A N 1
ATOM 699 C CA . GLY A 1 83 ? 6.255 -8.426 -3.036 1.00 94.75 83 GLY A CA 1
ATOM 700 C C . GLY A 1 83 ? 7.261 -7.340 -2.667 1.00 94.75 83 GLY A C 1
ATOM 701 O O . GLY A 1 83 ? 7.527 -7.118 -1.483 1.00 94.75 83 GLY A O 1
ATOM 702 N N . ASP A 1 84 ? 7.764 -6.624 -3.668 1.00 95.06 84 ASP A N 1
ATOM 703 C CA . ASP A 1 84 ? 8.678 -5.497 -3.490 1.00 95.06 84 ASP A CA 1
ATOM 704 C C . ASP A 1 84 ? 8.003 -4.356 -2.707 1.00 95.06 84 ASP A C 1
ATOM 706 O O . ASP A 1 84 ? 8.560 -3.849 -1.730 1.00 95.06 84 ASP A O 1
ATOM 710 N N . PHE A 1 85 ? 6.751 -4.029 -3.044 1.00 92.12 85 PHE A N 1
ATOM 711 C CA . PHE A 1 85 ? 5.962 -3.014 -2.344 1.00 92.12 85 PHE A CA 1
ATOM 712 C C . PHE A 1 85 ? 5.668 -3.383 -0.885 1.00 92.12 85 PHE A C 1
ATOM 714 O O . PHE A 1 85 ? 5.756 -2.524 -0.011 1.00 92.12 85 PHE A O 1
ATOM 721 N N . ILE A 1 86 ? 5.370 -4.654 -0.582 1.00 93.62 86 ILE A N 1
ATOM 722 C CA . ILE A 1 86 ? 5.212 -5.123 0.806 1.00 93.62 86 ILE A CA 1
ATOM 723 C C . ILE A 1 86 ? 6.505 -4.889 1.600 1.00 93.62 86 ILE A C 1
ATOM 725 O O . ILE A 1 86 ? 6.445 -4.474 2.760 1.00 93.62 86 ILE A O 1
ATOM 729 N N . ASN A 1 87 ? 7.674 -5.140 1.003 1.00 93.12 87 ASN A N 1
ATOM 730 C CA . ASN A 1 87 ? 8.957 -4.902 1.670 1.00 93.12 87 ASN A CA 1
ATOM 731 C C . ASN A 1 87 ? 9.186 -3.407 1.915 1.00 93.12 87 ASN A C 1
ATOM 733 O O . ASN A 1 87 ? 9.515 -3.026 3.038 1.00 93.12 87 ASN A O 1
ATOM 737 N N . PHE A 1 88 ? 8.944 -2.572 0.901 1.00 88.56 88 PHE A N 1
ATOM 738 C CA . PHE A 1 88 ? 9.000 -1.114 1.016 1.00 88.56 88 PHE A CA 1
ATOM 739 C C . PHE A 1 88 ? 8.080 -0.605 2.133 1.00 88.56 88 PHE A C 1
ATOM 741 O O . PHE A 1 88 ? 8.544 0.066 3.051 1.00 88.56 88 PHE A O 1
ATOM 748 N N . TYR A 1 89 ? 6.808 -1.007 2.136 1.00 88.44 89 TYR A N 1
ATOM 749 C CA . TYR A 1 89 ? 5.831 -0.602 3.148 1.00 88.44 89 TYR A CA 1
ATOM 750 C C . TYR A 1 89 ? 6.266 -0.969 4.571 1.00 88.44 89 TYR A C 1
ATOM 752 O O . TYR A 1 89 ? 6.088 -0.201 5.511 1.00 88.44 89 TYR A O 1
ATOM 760 N N . ASN A 1 90 ? 6.835 -2.163 4.748 1.00 90.62 90 ASN A N 1
ATOM 761 C CA . ASN A 1 90 ? 7.266 -2.644 6.059 1.00 90.62 90 ASN A CA 1
ATOM 762 C C . ASN A 1 90 ? 8.590 -2.034 6.538 1.00 90.62 90 ASN A C 1
ATOM 764 O O . ASN A 1 90 ? 8.900 -2.156 7.722 1.00 90.62 90 ASN A O 1
ATOM 768 N N . SER A 1 91 ? 9.366 -1.414 5.647 1.00 87.69 91 SER A N 1
ATOM 769 C CA . SER A 1 91 ? 10.645 -0.788 5.992 1.00 87.69 91 SER A CA 1
ATOM 770 C C . SER A 1 91 ? 10.496 0.504 6.793 1.00 87.69 91 SER A C 1
ATOM 772 O O . SER A 1 91 ? 11.373 0.823 7.595 1.00 87.69 91 SER A O 1
ATOM 774 N N . ASP A 1 92 ? 9.377 1.214 6.618 1.00 81.00 92 ASP A N 1
ATOM 775 C CA . ASP A 1 92 ? 9.103 2.477 7.293 1.00 81.00 92 ASP A CA 1
ATOM 776 C C . ASP A 1 92 ? 7.770 2.411 8.061 1.00 81.00 92 ASP A C 1
ATOM 778 O O . ASP A 1 92 ? 6.689 2.588 7.490 1.00 81.00 92 ASP A O 1
ATOM 782 N N . PRO A 1 93 ? 7.822 2.203 9.390 1.00 82.69 93 PRO A N 1
ATOM 783 C CA . PRO A 1 93 ? 6.640 2.204 10.246 1.00 82.69 93 PRO A CA 1
ATOM 784 C C . PRO A 1 93 ? 5.823 3.506 10.201 1.00 82.69 93 PRO A C 1
ATOM 786 O O . PRO A 1 93 ? 4.653 3.500 10.595 1.00 82.69 93 PRO A O 1
ATOM 789 N N . ASN A 1 94 ? 6.401 4.624 9.742 1.00 81.38 94 ASN A N 1
ATOM 790 C CA . ASN A 1 94 ? 5.675 5.888 9.623 1.00 81.38 94 ASN A CA 1
ATOM 791 C C . ASN A 1 94 ? 4.593 5.837 8.542 1.00 81.38 94 ASN A C 1
ATOM 793 O O . ASN A 1 94 ? 3.576 6.515 8.690 1.00 81.38 94 ASN A O 1
ATOM 797 N N . ILE A 1 95 ? 4.764 5.006 7.507 1.00 81.75 95 ILE A N 1
ATOM 798 C CA . ILE A 1 95 ? 3.752 4.801 6.464 1.00 81.75 95 ILE A CA 1
ATOM 799 C C . ILE A 1 95 ? 2.459 4.300 7.109 1.00 81.75 95 ILE A C 1
ATOM 801 O O . ILE A 1 95 ? 1.411 4.932 6.993 1.00 81.75 95 ILE A O 1
ATOM 805 N N . GLU A 1 96 ? 2.553 3.215 7.878 1.00 84.81 96 GLU A N 1
ATOM 806 C CA . GLU A 1 96 ? 1.416 2.636 8.597 1.00 84.81 96 GLU A CA 1
ATOM 807 C C . GLU A 1 96 ? 0.803 3.642 9.581 1.00 84.81 96 GLU A C 1
ATOM 809 O O . GLU A 1 96 ? -0.414 3.822 9.621 1.00 84.81 96 GLU A O 1
ATOM 814 N N . LYS A 1 97 ? 1.640 4.345 10.352 1.00 84.88 97 LYS A N 1
ATOM 815 C CA . LYS A 1 97 ? 1.183 5.327 11.344 1.00 84.88 97 LYS A CA 1
ATOM 816 C C . LYS A 1 97 ? 0.379 6.474 10.722 1.00 84.88 97 LYS A C 1
ATOM 818 O O . LYS A 1 97 ? -0.584 6.920 11.339 1.00 84.88 97 LYS A O 1
ATOM 823 N N . ASN A 1 98 ? 0.766 6.943 9.536 1.00 82.31 98 ASN A N 1
ATOM 824 C CA . ASN A 1 98 ? 0.095 8.047 8.844 1.00 82.31 98 ASN A CA 1
ATOM 825 C C . ASN A 1 98 ? -1.211 7.622 8.155 1.00 82.31 98 ASN A C 1
ATOM 827 O O . ASN A 1 98 ? -2.043 8.472 7.852 1.00 82.31 98 ASN A O 1
ATOM 831 N N . LEU A 1 99 ? -1.394 6.323 7.910 1.00 82.81 99 LEU A N 1
ATOM 832 C CA . LEU A 1 99 ? -2.576 5.775 7.246 1.00 82.81 99 LEU A CA 1
ATOM 833 C C . LEU A 1 99 ? -3.650 5.300 8.224 1.00 82.81 99 LEU A C 1
ATOM 835 O O . LEU A 1 99 ? -4.823 5.260 7.862 1.00 82.81 99 LEU A O 1
ATOM 839 N N . ILE A 1 100 ? -3.272 4.915 9.447 1.00 89.44 100 ILE A N 1
ATOM 840 C CA . ILE A 1 100 ? -4.233 4.437 10.441 1.00 89.44 100 ILE A CA 1
ATOM 841 C C . ILE A 1 100 ? -5.132 5.580 10.916 1.00 89.44 100 ILE A C 1
ATOM 843 O O . ILE A 1 100 ? -4.679 6.612 11.410 1.00 89.44 100 ILE A O 1
ATOM 847 N N . ILE A 1 101 ? -6.433 5.318 10.882 1.00 84.62 101 ILE A N 1
ATOM 848 C CA . ILE A 1 101 ? -7.463 6.147 11.484 1.00 84.62 101 ILE A CA 1
ATOM 849 C C . ILE A 1 101 ? -7.929 5.478 12.783 1.00 84.62 101 ILE A C 1
ATOM 851 O O . ILE A 1 101 ? -8.477 4.373 12.786 1.00 84.62 101 ILE A O 1
ATOM 855 N N . ASP A 1 102 ? -7.726 6.162 13.909 1.00 84.56 102 ASP A N 1
ATOM 856 C CA . ASP A 1 102 ? -8.154 5.703 15.231 1.00 84.56 102 ASP A CA 1
ATOM 857 C C . ASP A 1 102 ? -9.256 6.609 15.796 1.00 84.56 102 ASP A C 1
ATOM 859 O O . ASP A 1 102 ? -9.011 7.585 16.509 1.00 84.56 102 ASP A O 1
ATOM 863 N N . PHE A 1 103 ? -10.506 6.259 15.493 1.00 76.25 103 PHE A N 1
ATOM 864 C CA . PHE A 1 103 ? -11.672 6.896 16.105 1.00 76.25 103 PHE A CA 1
ATOM 865 C C . PHE A 1 103 ? -12.057 6.281 17.453 1.00 76.25 103 PHE A C 1
ATOM 867 O O . PHE A 1 103 ? -12.945 6.814 18.114 1.00 76.25 103 PHE A O 1
ATOM 874 N N . SER A 1 104 ? -11.404 5.202 17.906 1.00 71.94 104 SER A N 1
ATOM 875 C CA . SER A 1 104 ? -11.776 4.528 19.160 1.00 71.94 104 SER A CA 1
ATOM 876 C C . SER A 1 104 ? -11.614 5.430 20.387 1.00 71.94 104 SER A C 1
ATOM 878 O O . SER A 1 104 ? -12.300 5.246 21.389 1.00 71.94 104 SER A O 1
ATOM 880 N N . LYS A 1 105 ? -10.755 6.448 20.280 1.00 68.69 105 LYS A N 1
ATOM 881 C CA . LYS A 1 105 ? -10.530 7.469 21.310 1.00 68.69 105 LYS A CA 1
ATOM 882 C C . LYS A 1 105 ? -11.578 8.587 21.312 1.00 68.69 105 LYS A C 1
ATOM 884 O O . LYS A 1 105 ? -11.723 9.267 22.321 1.00 68.69 105 LYS A O 1
ATOM 889 N N . ASN A 1 106 ? -12.289 8.782 20.200 1.00 67.75 106 ASN A N 1
ATOM 890 C CA . ASN A 1 106 ? -13.202 9.913 19.981 1.00 67.75 106 ASN A CA 1
ATOM 891 C C . ASN A 1 106 ? -14.675 9.495 19.915 1.00 67.75 106 ASN A C 1
ATOM 893 O O . ASN A 1 106 ? -15.568 10.286 20.217 1.00 67.75 106 ASN A O 1
ATOM 897 N N . LEU A 1 107 ? -14.948 8.246 19.542 1.00 62.19 107 LEU A N 1
ATOM 898 C CA . LEU A 1 107 ? -16.272 7.664 19.644 1.00 62.19 107 LEU A CA 1
ATOM 899 C C . LEU A 1 107 ? -16.496 7.325 21.114 1.00 62.19 107 LEU A C 1
ATOM 901 O O . LEU A 1 107 ? -15.930 6.359 21.626 1.00 62.19 107 LEU A O 1
ATOM 905 N N . LYS A 1 108 ? -17.336 8.114 21.800 1.00 57.06 108 LYS A N 1
ATOM 906 C CA . LYS A 1 108 ? -17.952 7.646 23.046 1.00 57.06 108 LYS A CA 1
ATOM 907 C C . LYS A 1 108 ? -18.492 6.260 22.734 1.00 57.06 108 LYS A C 1
ATOM 909 O O . LYS A 1 108 ? -19.227 6.121 21.757 1.00 57.06 108 LYS A O 1
ATOM 914 N N . GLN A 1 109 ? -18.085 5.256 23.510 1.00 54.22 109 GLN A N 1
ATOM 915 C CA . GLN A 1 109 ? -18.736 3.954 23.485 1.00 54.22 109 GLN A CA 1
ATOM 916 C C . GLN A 1 109 ? -20.226 4.263 23.563 1.00 54.22 109 GLN A C 1
ATOM 918 O O . GLN A 1 109 ? -20.686 4.767 24.588 1.00 54.22 109 GLN A O 1
ATOM 923 N N . SER A 1 110 ? -20.955 4.099 22.455 1.00 50.12 110 SER A N 1
ATOM 924 C CA . SER A 1 110 ? -22.398 4.188 22.535 1.00 50.12 110 SER A CA 1
ATOM 925 C C . SER A 1 110 ? -22.741 3.116 23.550 1.00 50.12 110 SER A C 1
ATOM 927 O O . SER A 1 110 ? -22.396 1.945 23.329 1.00 50.12 110 SER A O 1
ATOM 929 N N . GLU A 1 111 ? -23.352 3.503 24.671 1.00 54.50 111 GLU A N 1
ATOM 930 C CA . GLU A 1 111 ? -24.142 2.557 25.450 1.00 54.50 111 GLU A CA 1
ATOM 931 C C . GLU A 1 111 ? -24.883 1.725 24.417 1.00 54.50 111 GLU A C 1
ATOM 933 O O . GLU A 1 111 ? -25.429 2.307 23.483 1.00 54.50 111 GLU A O 1
ATOM 938 N N . LYS A 1 112 ? -24.730 0.400 24.446 1.00 49.78 112 LYS A N 1
ATOM 939 C CA . LYS A 1 112 ? -25.279 -0.478 23.412 1.00 49.78 112 LYS A CA 1
ATOM 940 C C . LYS A 1 112 ? -26.777 -0.191 23.291 1.00 49.78 112 LYS A C 1
ATOM 942 O O . LYS A 1 112 ? -27.559 -0.770 24.033 1.00 49.78 112 LYS A O 1
ATOM 947 N N . ILE A 1 113 ? -27.161 0.703 22.383 1.00 56.34 113 ILE A N 1
ATOM 948 C CA . ILE A 1 113 ? -28.546 0.938 22.020 1.00 56.34 113 ILE A CA 1
ATOM 949 C C . ILE A 1 113 ? -28.865 -0.286 21.182 1.00 56.34 113 ILE A C 1
ATOM 951 O O . ILE A 1 113 ? -28.338 -0.458 20.078 1.00 56.34 113 ILE A O 1
ATOM 955 N N . GLY A 1 114 ? -29.611 -1.218 21.768 1.00 66.38 114 GLY A N 1
ATOM 956 C CA . GLY A 1 114 ? -30.034 -2.404 21.055 1.00 66.38 114 GLY A CA 1
ATOM 957 C C . GLY A 1 114 ? -30.828 -1.975 19.828 1.00 66.38 114 GLY A C 1
ATOM 958 O O . GLY A 1 114 ? -31.515 -0.957 19.838 1.00 66.38 114 GLY A O 1
ATOM 959 N N . PHE A 1 115 ? -30.782 -2.766 18.760 1.00 58.28 115 PHE A N 1
ATOM 960 C CA . PHE A 1 115 ? -31.582 -2.508 17.557 1.00 58.28 115 PHE A CA 1
ATOM 961 C C . PHE A 1 115 ? -33.077 -2.277 17.881 1.00 58.28 115 PHE A C 1
ATOM 963 O O . PHE A 1 115 ? -33.753 -1.477 17.240 1.00 58.28 115 PHE A O 1
ATOM 970 N N . LEU A 1 116 ? -33.574 -2.919 18.944 1.00 58.66 116 LEU A N 1
ATOM 971 C CA . LEU A 1 116 ? -34.929 -2.735 19.464 1.00 58.66 116 LEU A CA 1
ATOM 972 C C . LEU A 1 116 ? -35.170 -1.364 20.119 1.00 58.66 116 LEU A C 1
ATOM 974 O O . LEU A 1 116 ? -36.285 -0.861 20.033 1.00 58.66 116 LEU A O 1
ATOM 978 N N . ASP A 1 117 ? -34.155 -0.738 20.714 1.00 64.75 117 ASP A N 1
ATOM 979 C CA . ASP A 1 117 ? -34.256 0.599 21.314 1.00 64.75 117 ASP A CA 1
ATOM 980 C C . ASP A 1 117 ? -34.345 1.697 20.238 1.00 64.75 117 ASP A C 1
ATOM 982 O O . ASP A 1 117 ? -34.954 2.742 20.462 1.00 64.75 117 ASP A O 1
ATOM 986 N N . VAL A 1 118 ? -33.789 1.436 19.046 1.00 64.06 118 VAL A N 1
ATOM 987 C CA . VAL A 1 118 ? -33.879 2.320 17.869 1.00 64.06 118 VAL A CA 1
ATOM 988 C C . VAL A 1 118 ? -35.262 2.244 17.215 1.00 64.06 118 VAL A C 1
ATOM 990 O O . VAL A 1 118 ? -35.806 3.264 16.798 1.00 64.06 118 VAL A O 1
ATOM 993 N N . ILE A 1 119 ? -35.848 1.045 17.128 1.00 67.94 119 ILE A N 1
ATOM 994 C CA . ILE A 1 119 ? -37.142 0.823 16.455 1.00 67.94 119 ILE A CA 1
ATOM 995 C C . ILE A 1 119 ? -38.334 1.100 17.384 1.00 67.94 119 ILE A C 1
ATOM 997 O O . ILE A 1 119 ? -39.405 1.477 16.913 1.00 67.94 119 ILE A O 1
ATOM 1001 N N . MET A 1 120 ? -38.170 0.947 18.701 1.00 58.78 120 MET A N 1
ATOM 1002 C CA . MET A 1 120 ? -39.232 1.148 19.695 1.00 58.78 120 MET A CA 1
ATOM 1003 C C . MET A 1 120 ? -38.777 2.081 20.837 1.00 58.78 120 MET A C 1
ATOM 1005 O O . MET A 1 120 ? -38.549 1.623 21.961 1.00 58.78 120 MET A O 1
ATOM 1009 N N . PRO A 1 121 ? -38.711 3.407 20.601 1.00 54.69 121 PRO A N 1
ATOM 1010 C CA . PRO A 1 121 ? -38.205 4.375 21.582 1.00 54.69 121 PRO A CA 1
ATOM 1011 C C . PRO A 1 121 ? -39.075 4.539 22.844 1.00 54.69 121 PRO A C 1
ATOM 1013 O O . PRO A 1 121 ? -38.681 5.200 23.801 1.00 54.69 121 PRO A O 1
ATOM 1016 N N . SER A 1 122 ? -40.272 3.952 22.880 1.00 60.56 122 SER A N 1
ATOM 1017 C CA . SER A 1 122 ? -41.232 4.077 23.983 1.00 60.56 122 SER A CA 1
ATOM 1018 C C . SER A 1 122 ? -40.979 3.132 25.168 1.00 60.56 122 SER A C 1
ATOM 1020 O O . SER A 1 122 ? -41.633 3.283 26.200 1.00 60.56 122 SER A O 1
ATOM 1022 N N . ARG A 1 123 ? -40.035 2.180 25.075 1.00 56.47 123 ARG A N 1
ATOM 1023 C CA . ARG A 1 123 ? -39.732 1.229 26.168 1.00 56.47 123 ARG A CA 1
ATOM 1024 C C . ARG A 1 123 ? -38.698 1.714 27.187 1.00 56.47 123 ARG A C 1
ATOM 1026 O O . ARG A 1 123 ? -38.648 1.167 28.285 1.00 56.47 123 ARG A O 1
ATOM 1033 N N . SER A 1 124 ? -37.906 2.735 26.873 1.00 54.19 124 SER A N 1
ATOM 1034 C CA . SER A 1 124 ? -36.755 3.159 27.687 1.00 54.19 124 SER A CA 1
ATOM 1035 C C . SER A 1 124 ? -37.066 4.220 28.754 1.00 54.19 124 SER A C 1
ATOM 1037 O O . SER A 1 124 ? -36.174 4.626 29.495 1.00 54.19 124 SER A O 1
ATOM 1039 N N . LYS A 1 125 ? -38.332 4.623 28.932 1.00 52.69 125 LYS A N 1
ATOM 1040 C CA . LYS A 1 125 ? -38.756 5.455 30.073 1.00 52.69 125 LYS A CA 1
ATOM 1041 C C . LYS A 1 125 ? -39.479 4.622 31.127 1.00 52.69 125 LYS A C 1
ATOM 1043 O O . LYS A 1 125 ? -40.704 4.640 31.182 1.00 52.69 125 LYS A O 1
ATOM 1048 N N . LYS A 1 126 ? -38.719 3.906 31.959 1.00 49.38 126 LYS A N 1
ATOM 1049 C CA . LYS A 1 126 ? -39.098 3.570 33.345 1.00 49.38 126 LYS A CA 1
ATOM 1050 C C . LYS A 1 126 ? -37.924 2.913 34.072 1.00 49.38 126 LYS A C 1
ATOM 1052 O O . LYS A 1 126 ? -37.761 1.699 34.016 1.00 49.38 126 LYS A O 1
ATOM 1057 N N . LYS A 1 127 ? -37.144 3.725 34.781 1.00 42.44 127 LYS A N 1
ATOM 1058 C CA . LYS A 1 127 ? -36.624 3.373 36.105 1.00 42.44 127 LYS A CA 1
ATOM 1059 C C . LYS A 1 127 ? -36.715 4.631 36.966 1.00 42.44 127 LYS A C 1
ATOM 1061 O O . LYS A 1 127 ? -36.160 5.660 36.589 1.00 42.44 127 LYS A O 1
ATOM 1066 N N . GLU A 1 128 ? -37.556 4.521 37.991 1.00 41.44 128 GLU A N 1
ATOM 1067 C CA . GLU A 1 128 ? -37.658 5.418 39.149 1.00 41.44 128 GLU A CA 1
ATOM 1068 C C . GLU A 1 128 ? -36.342 5.452 39.933 1.00 41.44 128 GLU A C 1
ATOM 1070 O O . GLU A 1 128 ? -35.603 4.437 39.878 1.00 41.44 128 GLU A O 1
#

Organism: Nosema bombycis (strain CQ1 / CVCC 102059) (NCBI:txid578461)

InterPro domains:
  IPR002048 EF-hand domain [PS50222] (60-95)
  IPR011992 EF-hand domain pair [SSF47473] (5-92)

Radius of gyration: 20.87 Å; chains: 1; bounding box: 59×26×54 Å

Sequence (128 aa):
MDYEHISFLCFLSFLEIFHVKTDKSVRINFLFDIFDLHRDGRLCKVVLTRIYQFMGTGLCDNNEIEYVLQLYDKDRKGYLDKGDFINFYNSDPNIEKNLIIDFSKNLKQSEKIGFLDVIMPSRSKKKE